Protein AF-A0A1M6HYB7-F1 (afdb_monomer)

Sequence (127 aa):
MKIISILTLLIIFSSFSFQDYLKSEKYISADKLQYITIKNDSVFEYFSYKYYSPYTKKKEWEKDSIKRMCGTYGYWGNGQGTGKYIINNDSLELYFDFKYSQISIDRMQNKKKKVMYFFLPDLEKLE

Structure (mmCIF, N/CA/C/O backbone):
data_AF-A0A1M6HYB7-F1
#
_entry.id   AF-A0A1M6HYB7-F1
#
loop_
_atom_site.group_PDB
_atom_site.id
_atom_site.type_symbol
_atom_site.label_atom_id
_atom_site.label_alt_id
_atom_site.label_comp_id
_atom_site.label_asym_id
_atom_site.label_entity_id
_atom_site.label_seq_id
_atom_site.pdbx_PDB_ins_code
_atom_site.Cartn_x
_atom_site.Cartn_y
_atom_site.Cartn_z
_atom_site.occupancy
_atom_site.B_iso_or_equiv
_atom_site.auth_seq_id
_atom_site.auth_comp_id
_atom_site.auth_asym_id
_atom_site.auth_atom_id
_atom_site.pdbx_PDB_model_num
ATOM 1 N N . MET A 1 1 ? -39.963 -34.249 6.599 1.00 50.09 1 MET A N 1
ATOM 2 C CA . MET A 1 1 ? -39.212 -32.997 6.867 1.00 50.09 1 MET A CA 1
ATOM 3 C C . MET A 1 1 ? -37.709 -33.257 7.074 1.00 50.09 1 MET A C 1
ATOM 5 O O . MET A 1 1 ? -37.156 -32.850 8.082 1.00 50.09 1 MET A O 1
ATOM 9 N N . LYS A 1 2 ? -37.022 -33.942 6.144 1.00 48.88 2 LYS A N 1
ATOM 10 C CA . LYS A 1 2 ? -35.559 -34.173 6.234 1.00 48.88 2 LYS A CA 1
ATOM 11 C C . LYS A 1 2 ? -34.752 -33.359 5.214 1.00 48.88 2 LYS A C 1
ATOM 13 O O . LYS A 1 2 ? -33.603 -33.036 5.471 1.00 48.88 2 LYS A O 1
ATOM 18 N N . ILE A 1 3 ? -35.379 -32.959 4.105 1.00 53.16 3 ILE A N 1
ATOM 19 C CA . ILE A 1 3 ? -34.727 -32.234 3.000 1.00 53.16 3 ILE A CA 1
ATOM 20 C C . ILE A 1 3 ? -34.407 -30.780 3.389 1.00 53.16 3 ILE A C 1
ATOM 22 O O . ILE A 1 3 ? -33.339 -30.273 3.062 1.00 53.16 3 ILE A O 1
ATOM 26 N N . ILE A 1 4 ? -35.281 -30.138 4.175 1.00 54.12 4 ILE A N 1
ATOM 27 C CA . ILE A 1 4 ? -35.095 -28.748 4.632 1.00 54.12 4 ILE A CA 1
ATOM 28 C C . ILE A 1 4 ? -33.856 -28.614 5.534 1.00 54.12 4 ILE A C 1
ATOM 30 O O . ILE A 1 4 ? -33.167 -27.605 5.473 1.00 54.12 4 ILE A O 1
ATOM 34 N N . SER A 1 5 ? -33.522 -29.656 6.305 1.00 53.44 5 SER A N 1
ATOM 35 C CA . SER A 1 5 ? -32.372 -29.640 7.217 1.00 53.44 5 SER A CA 1
ATOM 36 C C . SER A 1 5 ? -31.019 -29.791 6.511 1.00 53.44 5 SER A C 1
ATOM 38 O O . SER A 1 5 ? -29.994 -29.463 7.097 1.00 53.44 5 SER A O 1
ATOM 40 N N . ILE A 1 6 ? -31.003 -30.302 5.274 1.00 56.50 6 ILE A N 1
ATOM 41 C CA . ILE A 1 6 ? -29.778 -30.463 4.473 1.00 56.50 6 ILE A CA 1
ATOM 42 C C . ILE A 1 6 ? -29.487 -29.168 3.704 1.00 56.50 6 ILE A C 1
ATOM 44 O O . ILE A 1 6 ? -28.332 -28.762 3.591 1.00 56.50 6 ILE A O 1
ATOM 48 N N . LEU A 1 7 ? -30.535 -28.480 3.232 1.00 53.75 7 LEU A N 1
ATOM 49 C CA . LEU A 1 7 ? -30.393 -27.222 2.496 1.00 53.75 7 LEU A CA 1
ATOM 50 C C . LEU A 1 7 ? -29.876 -26.079 3.387 1.00 53.75 7 LEU A C 1
ATOM 52 O O . LEU A 1 7 ? -29.065 -25.276 2.940 1.00 53.75 7 LEU A O 1
ATOM 56 N N . THR A 1 8 ? -30.294 -26.027 4.656 1.00 55.12 8 THR A N 1
ATOM 57 C CA . THR A 1 8 ? -29.789 -25.034 5.618 1.00 55.12 8 THR A CA 1
ATOM 58 C C . THR A 1 8 ? -28.338 -25.287 6.019 1.00 55.12 8 THR A C 1
ATOM 60 O O . THR A 1 8 ? -27.596 -24.331 6.219 1.00 55.12 8 THR A O 1
ATOM 63 N N . LEU A 1 9 ? -27.900 -26.550 6.076 1.00 52.31 9 LEU A N 1
ATOM 64 C CA . LEU A 1 9 ? -26.512 -26.891 6.395 1.00 52.31 9 LEU A CA 1
ATOM 65 C C . LEU A 1 9 ? -25.548 -26.471 5.269 1.00 52.31 9 LEU A C 1
ATOM 67 O O . LEU A 1 9 ? -24.461 -25.978 5.547 1.00 52.31 9 LEU A O 1
ATOM 71 N N . LEU A 1 10 ? -25.967 -26.591 4.004 1.00 52.19 10 LEU A N 1
ATOM 72 C CA . LEU A 1 10 ? -25.163 -26.215 2.832 1.00 52.19 10 LEU A CA 1
ATOM 73 C C . LEU A 1 10 ? -24.911 -24.702 2.722 1.00 52.19 10 LEU A C 1
ATOM 75 O O . LEU A 1 10 ? -23.826 -24.294 2.317 1.00 52.19 10 LEU A O 1
ATOM 79 N N . ILE A 1 11 ? -25.872 -23.870 3.134 1.00 54.12 11 ILE A N 1
ATOM 80 C CA . ILE A 1 11 ? -25.732 -22.404 3.079 1.00 54.12 11 ILE A CA 1
ATOM 81 C C . ILE A 1 11 ? -24.733 -21.907 4.139 1.00 54.12 11 ILE A C 1
ATOM 83 O O . ILE A 1 11 ? -23.965 -20.984 3.875 1.00 54.12 11 ILE A O 1
ATOM 87 N N . ILE A 1 12 ? -24.664 -22.562 5.304 1.00 51.62 12 ILE A N 1
ATOM 88 C CA . ILE A 1 12 ? -23.734 -22.188 6.386 1.00 51.62 12 ILE A CA 1
ATOM 89 C C . ILE A 1 12 ? -22.275 -22.502 6.005 1.00 51.62 12 ILE A C 1
ATOM 91 O O . ILE A 1 12 ? -21.370 -21.753 6.368 1.00 51.62 12 ILE A O 1
ATOM 95 N N . PHE A 1 13 ? -22.034 -23.556 5.215 1.00 51.38 13 PHE A N 1
ATOM 96 C CA . PHE A 1 13 ? -20.685 -23.888 4.738 1.00 51.38 13 PHE A CA 1
ATOM 97 C C . PHE A 1 13 ? -20.185 -22.980 3.607 1.00 51.38 13 PHE A C 1
ATOM 99 O O . PHE A 1 13 ? -18.978 -22.834 3.461 1.00 51.38 13 PHE A O 1
ATOM 106 N N . SER A 1 14 ? -21.070 -22.318 2.851 1.00 50.56 14 SER A N 1
ATOM 107 C CA . SER A 1 14 ? -20.651 -21.342 1.828 1.00 50.56 14 SER A CA 1
ATOM 108 C C . SER A 1 14 ? -20.187 -19.989 2.387 1.00 50.56 14 SER A C 1
ATOM 110 O O . S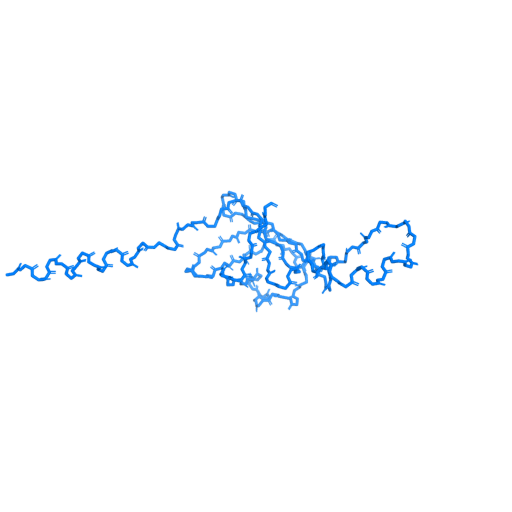ER A 1 14 ? -19.712 -19.150 1.629 1.00 50.56 14 SER A O 1
ATOM 112 N N . SER A 1 15 ? -20.308 -19.764 3.701 1.00 46.69 15 SER A N 1
ATOM 113 C CA . SER A 1 15 ? -19.825 -18.544 4.373 1.00 46.69 15 SER A CA 1
ATOM 114 C C . SER A 1 15 ? -18.436 -18.697 5.013 1.00 46.69 15 SER A C 1
ATOM 116 O O . SER A 1 15 ? -17.901 -17.736 5.556 1.00 46.69 15 SER A O 1
ATOM 118 N N . PHE A 1 16 ? -17.839 -19.886 4.927 1.00 47.50 16 PHE A N 1
ATOM 119 C CA . PHE A 1 16 ? -16.416 -20.147 5.162 1.00 47.50 16 PHE A CA 1
ATOM 120 C C . PHE A 1 16 ? -15.758 -20.187 3.767 1.00 47.50 16 PHE A C 1
ATOM 122 O O . PHE A 1 16 ? -16.189 -20.965 2.929 1.00 47.50 16 PHE A O 1
ATOM 129 N N . SER A 1 17 ? -14.767 -19.398 3.357 1.00 47.03 17 SER A N 1
ATOM 130 C CA . SER A 1 17 ? -13.696 -18.738 4.090 1.00 47.03 17 SER A CA 1
ATOM 131 C C . SER A 1 17 ? -13.071 -17.691 3.157 1.00 47.03 17 SER A C 1
ATOM 133 O O . SER A 1 17 ? -12.394 -18.053 2.200 1.00 47.03 17 SER A O 1
ATOM 135 N N . PHE A 1 18 ? -13.271 -16.401 3.412 1.00 45.34 18 PHE A N 1
ATOM 136 C CA . PHE A 1 18 ? -12.373 -15.357 2.878 1.00 45.34 18 PHE A CA 1
ATOM 137 C C . PHE A 1 18 ? -11.815 -14.467 3.990 1.00 45.34 18 PHE A C 1
ATOM 139 O O . PHE A 1 18 ? -11.262 -13.397 3.764 1.00 45.34 18 PHE A O 1
ATOM 146 N N . GLN A 1 19 ? -11.956 -14.944 5.224 1.00 46.50 19 GLN A N 1
ATOM 147 C CA . GLN A 1 19 ? -11.533 -14.266 6.436 1.00 46.50 19 GLN A CA 1
ATOM 148 C C . GLN A 1 19 ? -10.222 -14.862 6.961 1.00 46.50 19 GLN A C 1
ATOM 150 O O . GLN A 1 19 ? -9.988 -14.924 8.165 1.00 46.50 19 GLN A O 1
ATOM 155 N N . ASP A 1 20 ? -9.345 -15.278 6.043 1.00 51.28 20 ASP A N 1
ATOM 156 C CA . ASP A 1 20 ? -7.913 -15.276 6.315 1.00 51.28 20 ASP A CA 1
ATOM 157 C C . ASP A 1 20 ? -7.499 -13.807 6.343 1.00 51.28 20 ASP A C 1
ATOM 159 O O . ASP A 1 20 ? -7.148 -13.202 5.332 1.00 51.28 20 ASP A O 1
ATOM 163 N N . TYR A 1 21 ? -7.662 -13.207 7.523 1.00 62.53 21 TYR A N 1
ATOM 164 C CA . TYR A 1 21 ? -7.276 -11.834 7.796 1.00 62.53 21 TYR A CA 1
ATOM 165 C C . TYR A 1 21 ? -5.882 -11.583 7.239 1.00 62.53 21 TYR A C 1
ATOM 167 O O . TYR A 1 21 ? -4.940 -12.331 7.517 1.00 62.53 21 TYR A O 1
ATOM 175 N N . LEU A 1 22 ? -5.778 -10.520 6.451 1.00 72.31 22 LEU A N 1
ATOM 176 C CA . LEU A 1 22 ? -4.539 -10.038 5.877 1.00 72.31 22 LEU A CA 1
ATOM 177 C C . LEU A 1 22 ? -3.462 -10.003 6.968 1.00 72.31 22 LEU A C 1
ATOM 179 O O . LEU A 1 22 ? -3.560 -9.256 7.944 1.00 72.31 22 LEU A O 1
ATOM 183 N N . LYS A 1 23 ? -2.482 -10.900 6.854 1.00 83.75 23 LYS A N 1
ATOM 184 C CA . LYS A 1 23 ? -1.468 -11.108 7.888 1.00 83.75 23 LYS A CA 1
ATOM 185 C C . LYS A 1 23 ? -0.557 -9.892 7.975 1.00 83.75 23 LYS A C 1
ATOM 187 O O . LYS A 1 23 ? -0.401 -9.161 6.993 1.00 83.75 23 LYS A O 1
ATOM 192 N N . SER A 1 24 ? 0.059 -9.711 9.145 1.00 88.12 24 SER A N 1
ATOM 193 C CA . SER A 1 24 ? 1.079 -8.686 9.387 1.00 88.12 24 SER A CA 1
ATOM 194 C C . SER A 1 24 ? 2.338 -8.970 8.563 1.00 88.12 24 SER A C 1
ATOM 196 O O . SER A 1 24 ? 3.323 -9.509 9.066 1.00 88.12 24 SER A O 1
ATOM 198 N N . GLU A 1 25 ? 2.276 -8.658 7.277 1.00 92.06 25 GLU A N 1
ATOM 199 C CA . GLU A 1 25 ? 3.239 -9.041 6.254 1.00 92.06 25 GLU A CA 1
ATOM 200 C C . GLU A 1 25 ? 3.324 -7.947 5.186 1.00 92.06 25 GLU A C 1
ATOM 202 O O . GLU A 1 25 ? 2.622 -6.932 5.234 1.00 92.06 25 GLU A O 1
ATOM 207 N N . LYS A 1 26 ? 4.220 -8.135 4.218 1.00 93.94 26 LYS A N 1
ATOM 208 C CA . LYS A 1 26 ? 4.414 -7.201 3.118 1.00 93.94 26 LYS A CA 1
ATOM 209 C C . LYS A 1 26 ? 3.694 -7.697 1.872 1.00 93.94 26 LYS A C 1
ATOM 211 O O . LYS A 1 26 ? 3.844 -8.845 1.471 1.00 93.94 26 LYS A O 1
ATOM 216 N N . TYR A 1 27 ? 2.974 -6.794 1.234 1.00 94.38 27 TYR A N 1
ATOM 217 C CA . TYR A 1 27 ? 2.228 -7.028 0.011 1.00 94.38 27 TYR A CA 1
ATOM 218 C C . TYR A 1 27 ? 2.744 -6.109 -1.082 1.00 94.38 27 TYR A C 1
ATOM 220 O O . TYR A 1 27 ? 3.250 -5.011 -0.816 1.00 94.38 27 TYR A O 1
ATOM 228 N N . ILE A 1 28 ? 2.614 -6.563 -2.318 1.00 94.62 28 ILE A N 1
ATOM 229 C CA . ILE A 1 28 ? 2.978 -5.824 -3.511 1.00 94.62 28 ILE A CA 1
ATO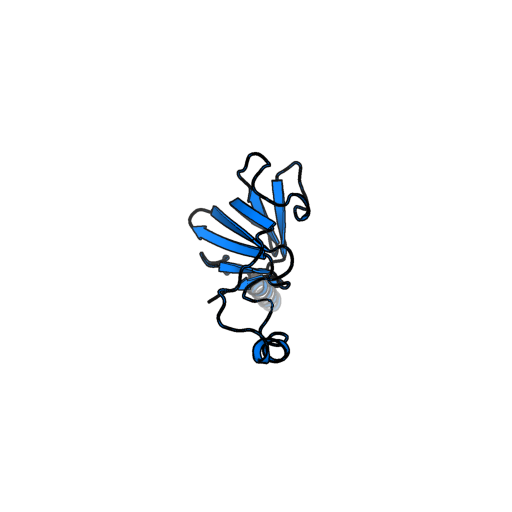M 230 C C . ILE A 1 28 ? 1.816 -5.849 -4.498 1.00 94.62 28 ILE A C 1
ATOM 232 O O . ILE A 1 28 ? 1.175 -6.869 -4.718 1.00 94.62 28 ILE A O 1
ATOM 236 N N . SER A 1 29 ? 1.536 -4.694 -5.080 1.00 93.25 29 SER A N 1
ATOM 237 C CA . SER A 1 29 ? 0.591 -4.565 -6.196 1.00 93.25 29 SER A CA 1
ATOM 238 C C . SER A 1 29 ? 1.048 -5.346 -7.434 1.00 93.25 29 SER A C 1
ATOM 240 O O . SER A 1 29 ? 2.248 -5.520 -7.652 1.00 93.25 29 SER A O 1
ATOM 242 N N . ALA A 1 30 ? 0.098 -5.742 -8.285 1.00 90.88 30 ALA A N 1
ATOM 243 C CA . ALA A 1 30 ? 0.354 -6.467 -9.534 1.00 90.88 30 ALA A CA 1
ATOM 244 C C . ALA A 1 30 ? 1.352 -5.771 -10.488 1.00 90.88 30 ALA A C 1
ATOM 246 O O . ALA A 1 30 ? 2.138 -6.437 -11.163 1.00 90.88 30 ALA A O 1
ATOM 247 N N . ASP A 1 31 ? 1.374 -4.430 -10.527 1.00 90.44 31 ASP A N 1
ATOM 248 C CA . ASP A 1 31 ? 2.351 -3.656 -11.319 1.00 90.44 31 ASP A CA 1
ATOM 249 C C . ASP A 1 31 ? 3.764 -3.652 -10.704 1.00 90.44 31 ASP A C 1
ATOM 251 O O . ASP A 1 31 ? 4.730 -3.199 -11.321 1.00 90.44 31 ASP A O 1
ATOM 255 N N . LYS A 1 32 ? 3.888 -4.184 -9.486 1.00 91.62 32 LYS A N 1
ATOM 256 C CA . LYS A 1 32 ? 5.098 -4.286 -8.674 1.00 91.62 32 LYS A CA 1
ATOM 257 C C . LYS A 1 32 ? 5.702 -2.946 -8.279 1.00 91.62 32 LYS A C 1
ATOM 259 O O . LYS A 1 32 ? 6.876 -2.886 -7.917 1.00 91.62 32 LYS A O 1
ATOM 264 N N . LEU A 1 33 ? 4.934 -1.862 -8.320 1.00 90.88 33 LEU A N 1
ATOM 265 C CA . LEU A 1 33 ? 5.407 -0.515 -8.007 1.00 90.88 33 LEU A CA 1
ATOM 266 C C . LEU A 1 33 ? 4.949 -0.017 -6.645 1.00 90.88 33 LEU A C 1
ATOM 268 O O . LEU A 1 33 ? 5.525 0.955 -6.163 1.00 90.88 33 LEU A O 1
ATOM 272 N N . GLN A 1 34 ? 3.944 -0.636 -6.031 1.00 92.50 34 GLN A N 1
ATOM 273 C CA . GLN A 1 34 ? 3.386 -0.214 -4.744 1.00 92.50 34 GLN A CA 1
ATOM 274 C C . GLN A 1 34 ? 3.490 -1.345 -3.732 1.00 92.50 34 GLN A C 1
ATOM 276 O O . GLN A 1 34 ? 3.134 -2.483 -4.036 1.00 92.50 34 GLN A O 1
ATOM 281 N N . TYR A 1 35 ? 3.975 -1.000 -2.545 1.00 93.12 35 TYR A N 1
ATOM 282 C CA . TYR A 1 35 ? 4.275 -1.908 -1.453 1.00 93.12 35 TYR A CA 1
ATOM 283 C C . TYR A 1 35 ? 3.506 -1.466 -0.228 1.00 93.12 35 TYR A C 1
ATOM 285 O O . TYR A 1 35 ? 3.539 -0.289 0.135 1.00 93.12 35 TYR A O 1
ATOM 293 N N . ILE A 1 36 ? 2.856 -2.425 0.411 1.00 94.00 36 ILE A N 1
ATOM 294 C CA . ILE A 1 36 ? 2.042 -2.201 1.593 1.00 94.00 36 ILE A CA 1
ATOM 295 C C . ILE A 1 36 ? 2.530 -3.187 2.643 1.00 94.00 36 ILE A C 1
ATOM 297 O O . ILE A 1 36 ? 2.376 -4.393 2.487 1.00 94.00 36 ILE A O 1
ATOM 301 N N . THR A 1 37 ? 3.151 -2.689 3.700 1.00 94.44 37 THR A N 1
ATOM 302 C CA . THR A 1 37 ? 3.469 -3.493 4.875 1.00 94.44 37 THR A CA 1
ATOM 303 C C . THR A 1 37 ? 2.333 -3.339 5.860 1.00 94.44 37 THR A C 1
ATOM 305 O O . THR A 1 37 ? 2.062 -2.238 6.340 1.00 94.44 37 THR A O 1
ATOM 308 N N . ILE A 1 38 ? 1.678 -4.441 6.176 1.00 93.31 38 ILE A N 1
ATOM 309 C CA . ILE A 1 38 ? 0.589 -4.478 7.137 1.00 93.31 38 ILE A CA 1
ATOM 310 C C . ILE A 1 38 ? 1.191 -4.872 8.470 1.00 93.31 38 ILE A C 1
ATOM 312 O O . ILE A 1 38 ? 1.996 -5.796 8.562 1.00 93.31 38 ILE A O 1
ATOM 316 N N . LYS A 1 39 ? 0.853 -4.102 9.495 1.00 90.31 39 LYS A N 1
ATOM 317 C CA . LYS A 1 39 ? 1.310 -4.305 10.862 1.00 90.31 39 LYS A CA 1
ATOM 318 C C . LYS A 1 39 ? 0.124 -4.690 11.733 1.00 90.31 39 LYS A C 1
ATOM 320 O O . LYS A 1 39 ? -1.041 -4.535 11.353 1.00 90.31 39 LYS A O 1
ATOM 325 N N . ASN A 1 40 ? 0.441 -5.141 12.938 1.00 84.38 40 ASN A N 1
ATOM 326 C CA . ASN A 1 40 ? -0.545 -5.305 13.997 1.00 84.38 40 ASN A CA 1
ATOM 327 C C . ASN A 1 40 ? -1.273 -3.971 14.289 1.00 84.38 40 ASN A C 1
ATOM 329 O O . ASN A 1 40 ? -0.830 -2.890 13.889 1.00 84.38 40 ASN A O 1
ATOM 333 N N . ASP A 1 41 ? -2.420 -4.055 14.965 1.00 85.38 41 ASP A N 1
ATOM 334 C CA . ASP A 1 41 ? -3.220 -2.899 15.411 1.00 85.38 41 ASP A CA 1
ATOM 335 C C . ASP A 1 41 ? -3.790 -2.020 14.285 1.00 85.38 41 ASP A C 1
ATOM 337 O O . ASP A 1 41 ? -3.986 -0.803 14.432 1.00 85.38 41 ASP A O 1
ATOM 341 N N . SER A 1 42 ? -4.091 -2.648 13.146 1.00 87.12 42 SER A N 1
ATOM 342 C CA . SER A 1 42 ? -4.672 -1.998 11.963 1.00 87.12 42 SER A CA 1
ATOM 343 C C . SER A 1 42 ? -3.803 -0.865 11.399 1.00 87.12 42 SER A C 1
ATOM 345 O O . SER A 1 42 ? -4.324 0.125 10.887 1.00 87.12 42 SER A O 1
ATOM 347 N N . VAL A 1 43 ? -2.476 -0.967 11.536 1.00 92.50 43 VAL A N 1
ATOM 348 C CA . VAL A 1 43 ? -1.506 0.016 11.025 1.00 92.50 43 VAL A CA 1
ATOM 349 C C . VAL A 1 43 ? -0.875 -0.486 9.731 1.00 92.50 43 VAL A C 1
ATOM 351 O O . VAL A 1 43 ? -0.651 -1.684 9.571 1.00 92.50 43 VAL A O 1
ATOM 354 N N . PHE A 1 44 ? -0.539 0.427 8.821 1.00 92.62 44 PHE A N 1
ATOM 355 C CA . PHE A 1 44 ? 0.240 0.096 7.629 1.00 92.62 44 PHE A CA 1
ATOM 356 C C . PHE A 1 44 ? 1.440 1.029 7.428 1.00 92.62 44 PHE A C 1
ATOM 358 O O . PHE A 1 44 ? 1.466 2.166 7.908 1.00 92.62 44 PHE A O 1
ATOM 365 N N . GLU A 1 45 ? 2.409 0.546 6.655 1.00 92.38 45 GLU A N 1
ATOM 366 C CA . GLU A 1 45 ? 3.403 1.355 5.955 1.00 92.38 45 GLU A CA 1
ATOM 367 C C . GLU A 1 45 ? 3.244 1.160 4.454 1.00 92.38 45 GLU A C 1
ATOM 369 O O . GLU A 1 45 ? 2.965 0.066 3.976 1.00 92.38 45 GLU A O 1
ATOM 374 N N . TYR A 1 46 ? 3.429 2.231 3.702 1.00 91.69 46 TYR A N 1
ATOM 375 C CA . TYR A 1 46 ? 3.281 2.261 2.262 1.00 91.69 46 TYR A CA 1
ATOM 376 C C . TYR A 1 46 ? 4.527 2.854 1.634 1.00 91.69 46 TYR A C 1
ATOM 378 O O . TYR A 1 46 ? 5.047 3.870 2.100 1.00 91.69 46 TYR A O 1
ATOM 386 N N . PHE A 1 47 ? 4.961 2.253 0.535 1.00 89.44 47 PHE A N 1
ATOM 387 C CA . PHE A 1 47 ? 6.027 2.773 -0.300 1.00 89.44 47 PHE A CA 1
ATOM 388 C C . PHE A 1 47 ? 5.694 2.539 -1.772 1.00 89.44 47 PHE A C 1
ATOM 390 O O . PHE A 1 47 ? 5.139 1.506 -2.136 1.00 89.44 47 PHE A O 1
ATOM 397 N N . SER A 1 48 ? 6.069 3.472 -2.643 1.00 89.31 48 SER A N 1
ATOM 398 C CA . SER A 1 48 ? 5.886 3.311 -4.085 1.00 89.31 48 SER A CA 1
ATOM 399 C C . SER A 1 48 ? 7.071 3.791 -4.905 1.00 89.31 48 SER A C 1
ATOM 401 O O . SER A 1 48 ? 7.791 4.700 -4.498 1.00 89.31 48 SER A O 1
ATOM 403 N N . TYR A 1 49 ? 7.231 3.214 -6.095 1.00 87.25 49 TYR A N 1
ATOM 404 C CA . TYR A 1 49 ? 8.206 3.617 -7.106 1.00 87.25 49 TYR A CA 1
ATOM 405 C C . TYR A 1 49 ? 7.532 4.268 -8.312 1.00 87.25 49 TYR A C 1
ATOM 407 O O . TYR A 1 49 ? 6.385 3.968 -8.650 1.00 87.25 49 TYR A O 1
ATOM 415 N N . LYS A 1 50 ? 8.262 5.161 -8.989 1.00 81.31 50 LYS A N 1
ATOM 416 C CA . LYS A 1 50 ? 7.705 5.952 -10.095 1.00 81.31 50 LYS A CA 1
ATOM 417 C C . LYS A 1 50 ? 7.528 5.130 -11.370 1.00 81.31 50 LYS A C 1
ATOM 419 O O . LYS A 1 50 ? 6.461 5.179 -11.972 1.00 81.31 50 LYS A O 1
ATOM 424 N N . TYR A 1 51 ? 8.557 4.366 -11.738 1.00 81.62 51 TYR A N 1
ATOM 425 C CA . TYR A 1 51 ? 8.615 3.630 -13.009 1.00 81.62 51 TYR A CA 1
ATOM 426 C C . TYR A 1 51 ? 9.065 2.180 -12.850 1.00 81.62 51 TYR A C 1
ATOM 428 O O . TYR A 1 51 ? 8.525 1.298 -13.505 1.00 81.62 51 TYR A O 1
ATOM 436 N N . TYR A 1 52 ? 10.056 1.939 -11.989 1.00 82.75 52 TYR A N 1
ATOM 437 C CA . TYR A 1 52 ? 10.674 0.630 -11.813 1.00 82.75 52 TYR A CA 1
ATOM 438 C C . TYR A 1 52 ? 10.961 0.375 -10.342 1.00 82.75 52 TYR A C 1
ATOM 440 O O . TYR A 1 52 ? 11.353 1.286 -9.611 1.00 82.75 52 TYR A O 1
ATOM 448 N N . SER A 1 53 ? 10.811 -0.881 -9.947 1.00 85.94 53 SER A N 1
ATOM 449 C CA . SER A 1 53 ? 11.115 -1.404 -8.620 1.00 85.94 53 SER A CA 1
ATOM 450 C C . SER A 1 53 ? 12.057 -2.611 -8.712 1.00 85.94 53 SER A C 1
ATOM 452 O O . SER A 1 53 ? 12.209 -3.186 -9.799 1.00 85.94 53 SER A O 1
ATOM 454 N N . PRO A 1 54 ? 12.617 -3.075 -7.581 1.00 84.56 54 PRO A N 1
ATOM 455 C CA . PRO A 1 54 ? 13.404 -4.309 -7.543 1.00 84.56 54 PRO A CA 1
ATOM 456 C C . PRO A 1 54 ? 12.663 -5.556 -8.055 1.00 84.56 54 PRO A C 1
ATOM 458 O O . PRO A 1 54 ? 13.299 -6.541 -8.407 1.00 84.56 54 PRO A O 1
ATOM 461 N N . TYR A 1 55 ? 11.327 -5.519 -8.115 1.00 84.88 55 TYR A N 1
ATOM 462 C CA . TYR A 1 55 ? 10.484 -6.665 -8.463 1.00 84.88 55 TYR A CA 1
ATOM 463 C C . TYR A 1 55 ? 9.884 -6.561 -9.873 1.00 84.88 55 TYR A C 1
ATOM 465 O O . TYR A 1 55 ? 9.408 -7.559 -10.412 1.00 84.88 55 TYR A O 1
ATOM 473 N N . THR A 1 56 ? 9.940 -5.384 -10.510 1.00 81.62 56 THR A N 1
ATOM 474 C CA . THR A 1 56 ? 9.473 -5.203 -11.899 1.00 81.62 56 THR A CA 1
ATOM 475 C C . THR A 1 56 ? 10.354 -5.875 -12.949 1.00 81.62 56 THR A C 1
ATOM 477 O O . THR A 1 56 ? 9.889 -6.127 -14.058 1.00 81.62 56 THR A O 1
ATOM 480 N N . LYS A 1 57 ? 11.624 -6.175 -12.652 1.00 67.25 57 LYS A N 1
ATOM 481 C CA . LYS A 1 57 ? 12.564 -6.618 -13.682 1.00 67.25 57 LYS A CA 1
ATOM 482 C C . LYS A 1 57 ? 13.457 -7.755 -13.191 1.00 67.25 57 LYS A C 1
ATOM 484 O O . LYS A 1 57 ? 14.222 -7.629 -12.254 1.00 67.25 57 LYS A O 1
ATOM 489 N N . LYS A 1 58 ? 13.374 -8.883 -13.891 1.00 56.97 58 LYS A N 1
ATOM 490 C CA . LYS A 1 58 ? 14.466 -9.866 -13.992 1.00 56.97 58 LYS A CA 1
ATOM 491 C C . LYS A 1 58 ? 14.817 -10.153 -15.462 1.00 56.97 58 LYS A C 1
ATOM 493 O O . LYS A 1 58 ? 15.950 -10.493 -15.752 1.00 56.97 58 LYS A O 1
ATOM 498 N N . LYS A 1 59 ? 13.880 -9.943 -16.405 1.00 52.66 59 LYS A N 1
ATOM 499 C CA . LYS A 1 59 ? 14.015 -10.358 -17.819 1.00 52.66 59 LYS A CA 1
ATOM 500 C C . LYS A 1 59 ? 14.526 -9.294 -18.801 1.00 52.66 59 LYS A C 1
ATOM 502 O O . LYS A 1 59 ? 15.167 -9.654 -19.778 1.00 52.66 59 LYS A O 1
ATOM 507 N N . GLU A 1 60 ? 14.302 -8.001 -18.566 1.00 53.12 60 GLU A N 1
ATOM 508 C CA . GLU A 1 60 ? 14.882 -6.949 -19.431 1.00 53.12 60 GLU A CA 1
ATOM 509 C C . GLU A 1 60 ? 16.361 -6.673 -19.118 1.00 53.12 60 GLU A C 1
ATOM 511 O O . GLU A 1 60 ? 17.078 -6.096 -19.928 1.00 53.12 60 GLU A O 1
ATOM 516 N N . TRP A 1 61 ? 16.831 -7.107 -17.946 1.00 53.69 61 TRP A N 1
ATOM 517 C CA . TRP A 1 61 ? 18.143 -6.759 -17.406 1.00 53.69 61 TRP A CA 1
ATOM 518 C C . TRP A 1 61 ? 19.295 -7.637 -17.897 1.00 53.69 61 TRP A C 1
ATOM 520 O O . TRP A 1 61 ? 20.409 -7.134 -17.974 1.00 53.69 61 TRP A O 1
ATOM 530 N N . GLU A 1 62 ? 19.053 -8.887 -18.304 1.00 52.38 62 GLU A N 1
ATOM 531 C CA . GLU A 1 62 ? 20.100 -9.750 -18.887 1.00 52.38 62 GLU A CA 1
ATOM 532 C C . GLU A 1 62 ? 20.607 -9.245 -20.247 1.00 52.38 62 GLU A C 1
ATOM 534 O O . GLU A 1 62 ? 21.762 -9.470 -20.599 1.00 52.38 62 GLU A O 1
ATOM 539 N N . LYS A 1 63 ? 19.775 -8.523 -21.011 1.00 53.44 63 LYS A N 1
ATOM 540 C CA . LYS A 1 63 ? 20.186 -7.965 -22.310 1.00 53.44 63 LYS A CA 1
ATOM 541 C C . LYS A 1 63 ? 21.081 -6.729 -22.181 1.00 53.44 63 LYS A C 1
ATOM 543 O O . LYS A 1 63 ? 21.955 -6.536 -23.024 1.00 53.44 63 LYS A O 1
ATOM 548 N N . ASP A 1 64 ? 20.900 -5.931 -21.128 1.00 51.62 64 ASP A N 1
ATOM 549 C CA . ASP A 1 64 ? 21.644 -4.680 -20.920 1.00 51.62 64 ASP A CA 1
ATOM 550 C C . ASP A 1 64 ? 22.838 -4.828 -19.955 1.00 51.62 64 ASP A C 1
ATOM 552 O O . ASP A 1 64 ? 23.783 -4.035 -20.017 1.00 51.62 64 ASP A O 1
ATOM 556 N N . SER A 1 65 ? 22.838 -5.848 -19.085 1.00 47.50 65 SER A N 1
ATOM 557 C CA . SER A 1 65 ? 23.872 -6.068 -18.058 1.00 47.50 65 SER A CA 1
ATOM 558 C C . SER A 1 65 ? 25.230 -6.499 -18.611 1.00 47.50 65 SER A C 1
ATOM 560 O O . SER A 1 65 ? 26.243 -6.275 -17.954 1.00 47.50 65 SER A O 1
ATOM 562 N N . ILE A 1 66 ? 25.295 -7.017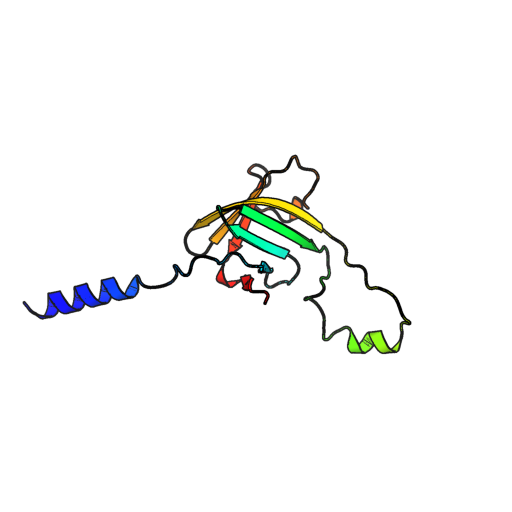 -19.843 1.00 50.50 66 ILE A N 1
ATOM 563 C CA . ILE A 1 66 ? 26.573 -7.315 -20.515 1.00 50.50 66 ILE A CA 1
ATOM 564 C C . ILE A 1 66 ? 27.389 -6.023 -20.756 1.00 50.50 66 ILE A C 1
ATOM 566 O O . ILE A 1 66 ? 28.600 -6.084 -20.948 1.00 50.50 66 ILE A O 1
ATOM 570 N N . LYS A 1 67 ? 26.764 -4.832 -20.714 1.00 51.66 67 LYS A N 1
ATOM 571 C CA . LYS A 1 67 ? 27.411 -3.564 -21.097 1.00 51.66 67 LYS A CA 1
ATOM 572 C C . LYS A 1 67 ? 27.739 -2.579 -19.971 1.00 51.66 67 LYS A C 1
ATOM 574 O O . LYS A 1 67 ? 28.373 -1.571 -20.279 1.00 51.66 67 LYS A O 1
ATOM 579 N N . ARG A 1 68 ? 27.339 -2.775 -18.706 1.00 52.16 68 ARG A N 1
ATOM 580 C CA . ARG A 1 68 ? 27.548 -1.739 -17.667 1.00 52.16 68 ARG A CA 1
ATOM 581 C C . ARG A 1 68 ? 28.206 -2.273 -16.393 1.00 52.16 68 ARG A C 1
ATOM 583 O O . ARG A 1 68 ? 27.631 -3.061 -15.655 1.00 52.16 68 ARG A O 1
ATOM 590 N N . MET A 1 69 ? 29.432 -1.788 -16.190 1.00 44.44 69 MET A N 1
ATOM 591 C CA . MET A 1 69 ? 30.320 -1.950 -15.037 1.00 44.44 69 MET A CA 1
ATOM 592 C C . MET A 1 69 ? 29.648 -1.702 -13.678 1.00 44.44 69 MET A C 1
ATOM 594 O O . MET A 1 69 ? 28.734 -0.889 -13.565 1.00 44.44 69 MET A O 1
ATOM 598 N N . CYS A 1 70 ? 30.200 -2.373 -12.659 1.00 56.22 70 CYS A N 1
ATOM 599 C CA . CYS A 1 70 ? 29.950 -2.265 -11.219 1.00 56.22 70 CYS A CA 1
ATOM 600 C C . CYS A 1 70 ? 29.382 -0.910 -10.758 1.00 56.22 70 CYS A C 1
ATOM 602 O O . CYS A 1 70 ? 30.126 0.035 -10.503 1.00 56.22 70 CYS A O 1
ATOM 604 N N . GLY A 1 71 ? 28.064 -0.840 -10.594 1.00 54.03 71 GLY A N 1
ATOM 605 C CA . GLY A 1 71 ? 27.370 0.286 -9.980 1.00 54.03 71 GLY A CA 1
ATOM 606 C C . GLY A 1 71 ? 26.179 -0.202 -9.162 1.00 54.03 71 GLY A C 1
ATOM 607 O O . GLY A 1 71 ? 25.525 -1.179 -9.527 1.00 54.03 71 GLY A O 1
ATOM 608 N N . THR A 1 72 ? 25.901 0.466 -8.043 1.00 59.56 72 THR A N 1
ATOM 609 C CA . THR A 1 72 ? 24.697 0.221 -7.240 1.00 59.56 72 THR A CA 1
ATOM 610 C C . THR A 1 72 ? 23.483 0.786 -7.974 1.00 59.56 72 THR A C 1
ATOM 612 O O . THR A 1 72 ? 23.456 1.964 -8.330 1.00 59.56 72 THR A O 1
ATOM 615 N N . TYR A 1 73 ? 22.468 -0.045 -8.205 1.00 66.00 73 TYR A N 1
ATOM 616 C CA . TYR A 1 73 ? 21.241 0.374 -8.879 1.00 66.00 73 TYR A CA 1
ATOM 617 C C . TYR A 1 73 ? 20.376 1.241 -7.956 1.00 66.00 73 TYR A C 1
ATOM 619 O O . TYR A 1 73 ? 20.003 0.820 -6.862 1.00 66.00 73 TYR A O 1
ATOM 627 N N . GLY A 1 74 ? 20.041 2.449 -8.412 1.00 66.44 74 GLY A N 1
ATOM 628 C CA . GLY A 1 74 ? 19.111 3.346 -7.727 1.00 66.44 74 GLY A CA 1
ATOM 629 C C . GLY A 1 74 ? 17.681 3.193 -8.245 1.00 66.44 74 GLY A C 1
ATOM 630 O O . GLY A 1 74 ? 17.458 3.134 -9.455 1.00 66.44 74 GLY A O 1
ATOM 631 N N . TYR A 1 75 ? 16.704 3.187 -7.337 1.00 77.38 75 TYR A N 1
ATOM 632 C CA . TYR A 1 75 ? 15.277 3.190 -7.663 1.00 77.38 75 TYR A CA 1
ATOM 633 C C . TYR A 1 75 ? 14.638 4.503 -7.214 1.00 77.38 75 TYR A C 1
ATOM 635 O O . TYR A 1 75 ? 14.880 4.974 -6.103 1.00 77.38 75 TYR A O 1
ATOM 643 N N . TRP A 1 76 ? 13.794 5.086 -8.063 1.00 75.25 76 TRP A N 1
ATOM 644 C CA . TRP A 1 76 ? 13.157 6.372 -7.781 1.00 75.25 76 TRP A CA 1
ATOM 645 C C . TRP A 1 76 ? 11.841 6.171 -7.033 1.00 75.25 76 TRP A C 1
ATOM 647 O O . TRP A 1 76 ? 10.862 5.677 -7.605 1.00 75.25 76 TRP A O 1
ATOM 657 N N . GLY A 1 77 ? 11.825 6.569 -5.761 1.00 75.69 77 GLY A N 1
ATOM 658 C CA . GLY A 1 77 ? 10.615 6.609 -4.946 1.00 75.69 77 GLY A CA 1
ATOM 659 C C . GLY A 1 77 ? 9.597 7.613 -5.491 1.00 75.69 77 GLY A C 1
ATOM 660 O O . GLY A 1 77 ? 9.954 8.684 -5.978 1.00 75.69 77 GLY A O 1
ATOM 661 N N . ASN A 1 78 ? 8.322 7.247 -5.416 1.00 77.00 78 ASN A N 1
ATOM 662 C CA . ASN A 1 78 ? 7.178 8.067 -5.809 1.00 77.00 78 ASN A CA 1
ATOM 663 C C . ASN A 1 78 ? 6.327 8.487 -4.6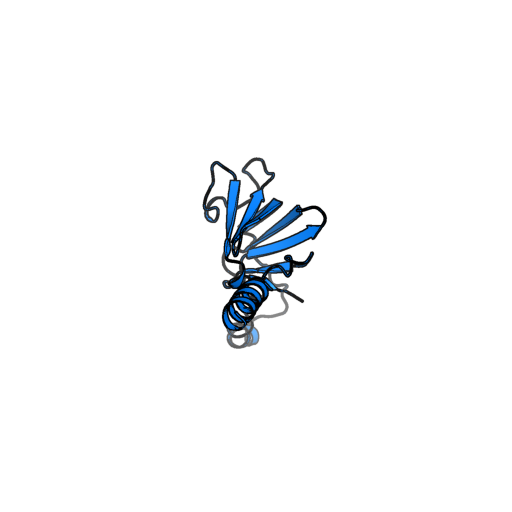02 1.00 77.00 78 ASN A C 1
ATOM 665 O O . ASN A 1 78 ? 5.527 9.409 -4.697 1.00 77.00 78 ASN A O 1
ATOM 669 N N . GLY A 1 79 ? 6.487 7.845 -3.449 1.00 79.94 79 GLY A N 1
ATOM 670 C CA . GLY A 1 79 ? 5.785 8.245 -2.236 1.00 79.94 79 GLY A CA 1
ATOM 671 C C . GLY A 1 79 ? 5.916 7.223 -1.124 1.00 79.94 79 GLY A C 1
ATOM 672 O O . GLY A 1 79 ? 6.035 6.030 -1.403 1.00 79.94 79 GLY A O 1
ATOM 673 N N . GLN A 1 80 ? 5.858 7.705 0.114 1.00 86.31 80 GLN A N 1
ATOM 674 C CA . GLN A 1 80 ? 5.901 6.898 1.326 1.00 86.31 80 GLN A CA 1
ATOM 675 C C . GLN A 1 80 ? 4.910 7.440 2.355 1.00 86.31 80 GLN A C 1
ATOM 677 O O . GLN A 1 80 ? 4.782 8.650 2.524 1.00 86.31 80 GLN A O 1
ATOM 682 N N . GLY A 1 81 ? 4.234 6.558 3.082 1.00 87.75 81 GLY A N 1
ATOM 683 C CA . GLY A 1 81 ? 3.377 6.990 4.177 1.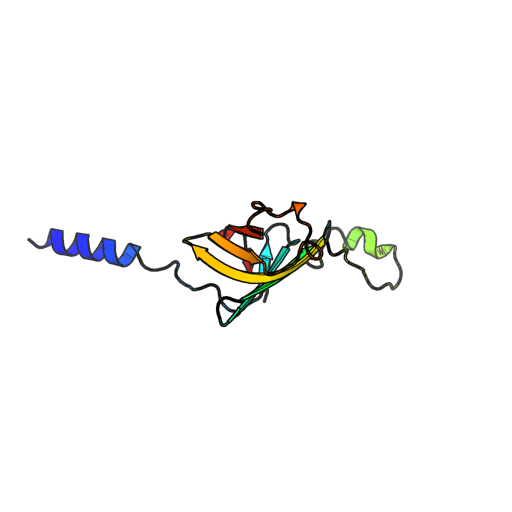00 87.75 81 GLY A CA 1
ATOM 684 C C . GLY A 1 81 ? 2.970 5.871 5.106 1.00 87.75 81 GLY A C 1
ATOM 685 O O . GLY A 1 81 ? 3.284 4.707 4.883 1.00 87.75 81 GLY A O 1
ATOM 686 N N . THR A 1 82 ? 2.260 6.248 6.154 1.00 90.69 82 THR A N 1
ATOM 687 C CA . THR A 1 82 ? 1.710 5.339 7.153 1.00 90.69 82 THR A CA 1
ATOM 688 C C . THR A 1 82 ? 0.287 5.761 7.482 1.00 90.69 82 THR A C 1
ATOM 690 O O . THR A 1 82 ? -0.175 6.828 7.062 1.00 90.69 82 THR A O 1
ATOM 693 N N . GLY A 1 83 ? -0.425 4.920 8.219 1.00 92.00 83 GLY A N 1
ATOM 694 C CA . GLY A 1 83 ? -1.754 5.256 8.699 1.00 92.00 83 GLY A CA 1
ATOM 695 C C . GLY A 1 83 ? -2.506 4.041 9.206 1.00 92.00 83 GLY A C 1
ATOM 696 O O . GLY A 1 83 ? -1.902 3.070 9.670 1.00 92.00 83 GLY A O 1
ATOM 697 N N . LYS A 1 84 ? -3.832 4.111 9.111 1.00 93.88 84 LYS A N 1
ATOM 698 C CA . LYS A 1 84 ? -4.739 3.029 9.492 1.00 93.88 84 LYS A CA 1
ATOM 699 C C . LYS A 1 84 ? -5.347 2.377 8.264 1.00 93.88 84 LYS A C 1
ATOM 701 O O . LYS A 1 84 ? -5.516 3.034 7.243 1.00 93.88 84 LYS A O 1
ATOM 706 N N . TYR A 1 85 ? -5.685 1.100 8.356 1.00 92.94 85 TYR A N 1
ATOM 707 C CA . TYR A 1 85 ? -6.383 0.415 7.276 1.00 92.94 85 TYR A CA 1
ATOM 708 C C . TYR A 1 85 ? -7.691 -0.209 7.743 1.00 92.94 85 TYR A C 1
ATOM 710 O O . TYR A 1 85 ? -7.878 -0.489 8.926 1.00 92.94 85 TYR A O 1
ATOM 718 N N . ILE A 1 86 ? -8.587 -0.416 6.784 1.00 92.25 86 ILE A N 1
ATOM 719 C CA . ILE A 1 86 ? -9.825 -1.174 6.951 1.00 92.25 86 ILE A CA 1
ATOM 720 C C . ILE A 1 86 ? -9.884 -2.202 5.822 1.00 92.25 86 ILE A C 1
ATOM 722 O O . ILE A 1 86 ? -9.472 -1.915 4.697 1.00 92.25 86 ILE A O 1
ATOM 726 N N . ILE A 1 87 ? -10.381 -3.398 6.132 1.00 88.81 87 ILE A N 1
ATOM 727 C CA . ILE A 1 87 ? -10.674 -4.432 5.140 1.00 88.81 87 ILE A CA 1
ATOM 728 C C . ILE A 1 87 ? -12.186 -4.564 5.047 1.00 88.81 87 ILE A C 1
ATOM 730 O O . ILE A 1 87 ? -12.843 -4.860 6.044 1.00 88.81 87 ILE A O 1
ATOM 734 N N . ASN A 1 88 ? -12.714 -4.351 3.848 1.00 85.38 88 ASN A N 1
ATOM 735 C CA . ASN A 1 88 ? -14.131 -4.474 3.544 1.00 85.38 88 ASN A CA 1
ATOM 736 C C . ASN A 1 88 ? -14.285 -5.440 2.371 1.00 85.38 88 ASN A C 1
ATOM 738 O O . ASN A 1 88 ? -13.973 -5.078 1.235 1.00 85.38 88 ASN A O 1
ATOM 742 N N . ASN A 1 89 ? -14.781 -6.649 2.641 1.00 84.44 89 ASN A N 1
ATOM 743 C CA . ASN A 1 89 ? -14.868 -7.737 1.663 1.00 84.44 89 ASN A CA 1
ATOM 744 C C . ASN A 1 89 ? -13.499 -7.968 0.989 1.00 84.44 89 ASN A C 1
ATOM 746 O O . ASN A 1 89 ? -12.539 -8.328 1.664 1.00 84.44 89 ASN A O 1
ATOM 750 N N . ASP A 1 90 ? -13.401 -7.663 -0.305 1.00 89.69 90 ASP A N 1
ATOM 751 C CA . ASP A 1 90 ? -12.205 -7.850 -1.130 1.00 89.69 90 ASP A CA 1
ATOM 752 C C . ASP A 1 90 ? -11.395 -6.557 -1.318 1.00 89.69 90 ASP A C 1
ATOM 754 O O . ASP A 1 90 ? -10.542 -6.473 -2.199 1.00 89.69 90 ASP A O 1
ATOM 758 N N . SER A 1 91 ? -11.674 -5.514 -0.533 1.00 90.81 91 SER A N 1
ATOM 759 C CA . SER A 1 91 ? -11.007 -4.214 -0.627 1.00 90.81 91 SER A CA 1
ATOM 760 C C . SER A 1 91 ? -10.181 -3.917 0.618 1.00 90.81 91 SER A C 1
ATOM 762 O O . SER A 1 91 ? -10.691 -3.940 1.740 1.00 90.81 91 SER A O 1
ATOM 764 N N . LEU A 1 92 ? -8.921 -3.540 0.401 1.00 93.12 92 LEU A N 1
ATOM 765 C CA . LEU A 1 92 ? -8.060 -2.906 1.391 1.00 93.12 92 LEU A CA 1
ATOM 766 C C . LEU A 1 92 ? -8.109 -1.389 1.211 1.00 93.12 92 LEU A C 1
ATOM 768 O O . LEU A 1 92 ? -7.691 -0.847 0.186 1.00 93.12 92 LEU A O 1
ATOM 772 N N . GLU A 1 93 ? -8.591 -0.703 2.239 1.00 93.50 93 GLU A N 1
ATOM 773 C CA . GLU A 1 93 ? -8.659 0.751 2.294 1.00 93.50 93 GLU A CA 1
ATOM 774 C C . GLU A 1 93 ? -7.549 1.290 3.194 1.00 93.50 93 GLU A C 1
ATOM 776 O O . GLU A 1 93 ? -7.515 0.998 4.388 1.00 93.50 93 GLU A O 1
ATOM 781 N N . LEU A 1 94 ? -6.653 2.103 2.637 1.00 93.12 94 LEU A N 1
ATOM 782 C CA . LEU A 1 94 ? -5.558 2.737 3.366 1.00 93.12 94 LEU A CA 1
ATOM 783 C C . LEU A 1 94 ? -5.903 4.193 3.677 1.00 93.12 94 LEU A C 1
ATOM 785 O O . LEU A 1 94 ? -5.989 5.022 2.771 1.00 93.12 94 LEU A O 1
ATOM 789 N N . TYR A 1 95 ? -6.057 4.509 4.959 1.00 92.06 95 TYR A N 1
ATOM 790 C CA . TYR A 1 95 ? -6.316 5.844 5.493 1.00 92.06 95 TYR A CA 1
ATOM 791 C C . TYR A 1 95 ? -5.012 6.446 5.993 1.00 92.06 95 TYR A C 1
ATOM 793 O O . TYR A 1 95 ? -4.509 6.094 7.061 1.00 92.06 95 TYR A O 1
ATOM 801 N N . PHE A 1 96 ? -4.444 7.350 5.209 1.00 89.31 96 PHE A N 1
ATOM 802 C CA . PHE A 1 96 ? -3.108 7.851 5.471 1.00 89.31 96 PHE A CA 1
ATOM 803 C C . PHE A 1 96 ? -3.055 9.004 6.482 1.00 89.31 96 PHE A C 1
ATOM 805 O O . PHE A 1 96 ? -3.828 9.962 6.402 1.00 89.31 96 PHE A O 1
ATOM 812 N N . ASP A 1 97 ? -2.042 8.971 7.348 1.00 85.62 97 ASP A N 1
ATOM 813 C CA . ASP A 1 97 ? -1.782 9.965 8.392 1.00 85.62 97 ASP A CA 1
ATOM 814 C C . ASP A 1 97 ? -0.615 10.906 8.028 1.00 85.62 97 ASP A C 1
ATOM 816 O O . ASP A 1 97 ? 0.435 10.917 8.664 1.00 85.62 97 ASP A O 1
ATOM 820 N N . PHE A 1 98 ? -0.756 11.695 6.954 1.00 73.19 98 PHE A N 1
ATOM 821 C CA . PHE A 1 98 ? 0.258 12.705 6.597 1.00 73.19 98 PHE A CA 1
ATOM 822 C C . PHE A 1 98 ? -0.319 14.091 6.299 1.00 73.19 98 PHE A C 1
ATOM 824 O O . PHE A 1 98 ? -1.468 14.271 5.875 1.00 73.19 98 PHE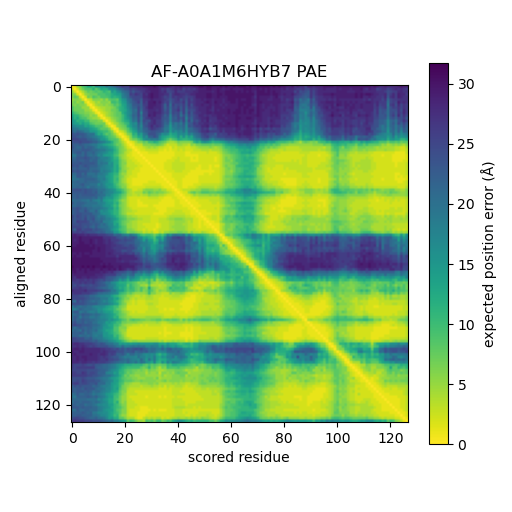 A O 1
ATOM 831 N N . LYS A 1 99 ? 0.534 15.109 6.460 1.00 60.34 99 LYS A N 1
ATOM 832 C CA . LYS A 1 99 ? 0.312 16.492 6.012 1.00 60.34 99 LYS A CA 1
ATOM 833 C C . LYS A 1 99 ? 0.818 16.669 4.572 1.00 60.34 99 LYS A C 1
ATOM 835 O O . LYS A 1 99 ? 1.904 17.181 4.392 1.00 60.34 99 LYS A O 1
ATOM 840 N N . TYR A 1 100 ? 0.057 16.216 3.571 1.00 54.22 100 TYR A N 1
ATOM 841 C CA . TYR A 1 100 ? 0.205 16.383 2.100 1.00 54.22 100 TYR A CA 1
ATOM 842 C C . TYR A 1 100 ? 1.584 16.212 1.390 1.00 54.22 100 TYR A C 1
ATOM 844 O O . TYR A 1 100 ? 1.580 16.007 0.182 1.00 54.22 100 TYR A O 1
ATOM 852 N N . SER A 1 101 ? 2.744 16.226 2.056 1.00 48.81 101 SER A N 1
ATOM 853 C CA . SER A 1 101 ? 4.069 16.388 1.432 1.00 48.81 101 SER A CA 1
ATOM 854 C C . SER A 1 101 ? 4.866 15.100 1.172 1.00 48.81 101 SER A C 1
ATOM 856 O O . SER A 1 101 ? 5.982 15.188 0.671 1.00 48.81 101 SER A O 1
ATOM 858 N N . GLN A 1 102 ? 4.343 13.912 1.503 1.00 57.50 102 GLN A N 1
ATOM 859 C CA . GLN A 1 102 ? 5.149 12.674 1.552 1.00 57.50 102 GLN A CA 1
ATOM 860 C C . GLN A 1 102 ? 4.736 11.579 0.551 1.00 57.50 102 GLN A C 1
ATOM 862 O O . GLN A 1 102 ? 5.464 10.604 0.363 1.00 57.50 102 GLN A O 1
ATOM 867 N N . ILE A 1 103 ? 3.612 11.742 -0.156 1.00 59.94 103 ILE A N 1
ATOM 868 C CA . ILE A 1 103 ? 3.089 10.738 -1.098 1.00 59.94 103 ILE A CA 1
ATOM 869 C C . ILE A 1 103 ? 2.760 11.395 -2.428 1.00 59.94 103 ILE A C 1
ATOM 871 O O . ILE A 1 103 ? 2.200 12.488 -2.442 1.00 59.94 103 ILE A O 1
ATOM 875 N N . SER A 1 104 ? 3.047 10.720 -3.547 1.00 61.50 104 S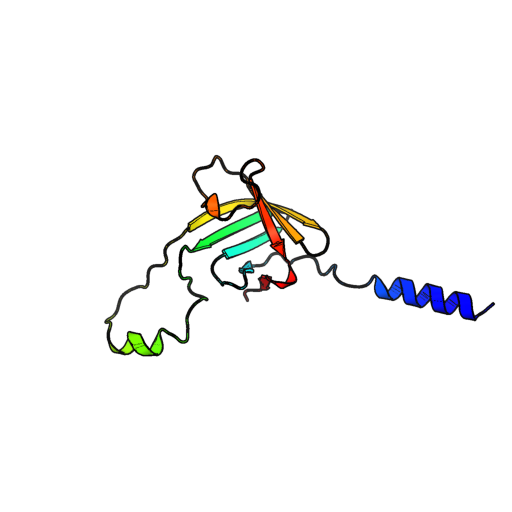ER A N 1
ATOM 876 C CA . SER A 1 104 ? 2.445 11.062 -4.839 1.00 61.50 10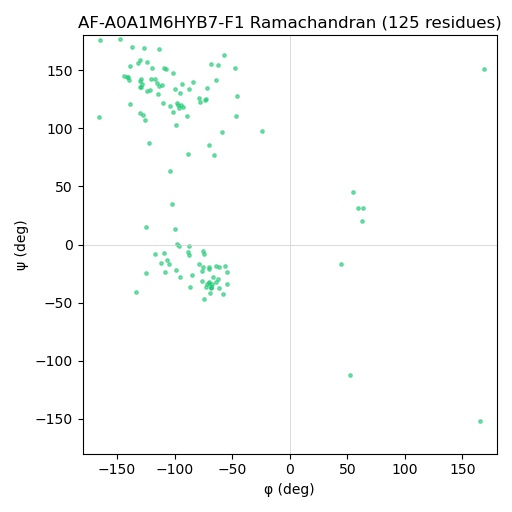4 SER A CA 1
ATOM 877 C C . SER A 1 104 ? 0.926 10.951 -4.722 1.00 61.50 104 SER A C 1
ATOM 879 O O . SER A 1 104 ? 0.329 9.877 -4.825 1.00 61.50 104 SER A O 1
ATOM 881 N N . ILE A 1 105 ? 0.306 12.109 -4.492 1.00 63.06 105 ILE A N 1
ATOM 882 C CA . ILE A 1 105 ? -1.141 12.313 -4.439 1.00 63.06 105 ILE A CA 1
ATOM 883 C C . ILE A 1 105 ? -1.797 11.805 -5.737 1.00 63.06 105 ILE A C 1
ATOM 885 O O . ILE A 1 105 ? -2.973 11.454 -5.736 1.00 63.06 105 ILE A O 1
ATOM 889 N N . ASP A 1 106 ? -1.046 11.725 -6.838 1.00 68.69 106 ASP A N 1
ATOM 890 C CA . ASP A 1 106 ? -1.540 11.316 -8.154 1.00 68.69 106 ASP A CA 1
ATOM 891 C C . ASP A 1 106 ? -2.080 9.889 -8.193 1.00 68.69 106 ASP A C 1
ATOM 893 O O . ASP A 1 106 ? -3.001 9.626 -8.960 1.00 68.69 106 ASP A O 1
ATOM 897 N N . ARG A 1 107 ? -1.566 8.982 -7.352 1.00 69.88 107 ARG A N 1
ATOM 898 C CA . ARG A 1 107 ? -2.070 7.600 -7.284 1.00 69.88 107 ARG A CA 1
ATOM 899 C C . ARG A 1 107 ? -3.246 7.423 -6.322 1.00 69.88 107 ARG A C 1
ATOM 901 O O . ARG A 1 107 ? -3.859 6.363 -6.313 1.00 69.88 107 ARG A O 1
ATOM 908 N N . MET A 1 108 ? -3.580 8.434 -5.516 1.00 78.12 108 MET A N 1
ATOM 909 C CA . MET A 1 108 ? -4.713 8.348 -4.594 1.00 78.12 108 MET A CA 1
ATOM 910 C C . MET A 1 108 ? -6.035 8.560 -5.316 1.00 78.12 108 MET A C 1
ATOM 912 O O . MET A 1 108 ? -6.265 9.611 -5.917 1.00 78.12 108 MET A O 1
ATOM 916 N N . GLN A 1 109 ? -6.952 7.610 -5.144 1.00 85.00 109 GLN A N 1
ATOM 917 C CA . GLN A 1 109 ? -8.310 7.734 -5.658 1.00 85.00 109 GLN A CA 1
ATOM 918 C C . GLN A 1 109 ? -9.093 8.826 -4.910 1.00 85.00 109 GLN A C 1
ATOM 920 O O . GLN A 1 109 ? -9.840 9.577 -5.534 1.00 85.00 109 GLN A O 1
ATOM 925 N N . ASN A 1 110 ? -8.902 8.980 -3.589 1.00 82.81 110 ASN A N 1
ATOM 926 C CA . ASN A 1 110 ? -9.563 10.032 -2.810 1.00 82.81 110 ASN A CA 1
ATOM 927 C C . ASN A 1 110 ? -8.564 10.951 -2.099 1.00 82.81 110 ASN A C 1
ATOM 929 O O . ASN A 1 110 ? -8.246 10.784 -0.921 1.00 82.81 110 ASN A O 1
ATOM 933 N N . LYS A 1 111 ? -8.131 11.992 -2.814 1.00 81.94 111 LYS A N 1
ATOM 934 C CA . LYS A 1 111 ? -7.165 12.993 -2.334 1.00 81.94 111 LYS A CA 1
ATOM 935 C C . LYS A 1 111 ? -7.664 13.771 -1.108 1.00 81.94 111 LYS A C 1
ATOM 937 O O . LYS A 1 111 ? -6.885 14.049 -0.203 1.00 81.94 111 LYS A O 1
ATOM 942 N N . LYS A 1 112 ? -8.965 14.096 -1.054 1.00 80.44 112 LYS A N 1
ATOM 943 C CA . LYS A 1 112 ? -9.569 14.883 0.040 1.00 80.44 112 LYS A CA 1
ATOM 944 C C . LYS A 1 112 ? -9.609 14.097 1.348 1.00 80.44 112 LYS A C 1
ATOM 946 O O . LYS A 1 112 ? -9.339 14.660 2.404 1.00 80.44 112 LYS A O 1
ATOM 951 N N . LYS A 1 113 ? -9.952 12.808 1.272 1.00 83.12 113 LYS A N 1
ATOM 952 C CA . LYS A 1 113 ? -9.977 11.909 2.435 1.00 83.12 113 LYS A CA 1
ATOM 953 C C . LYS A 1 113 ? -8.629 11.231 2.703 1.00 83.12 113 LYS A C 1
ATOM 955 O O . LYS A 1 113 ? -8.502 10.580 3.730 1.00 83.12 113 LYS A O 1
ATOM 960 N N . LYS A 1 114 ? -7.643 11.401 1.811 1.00 87.12 114 LYS A N 1
ATOM 961 C CA . LYS A 1 114 ? -6.328 10.739 1.857 1.00 87.12 114 LYS A CA 1
ATOM 962 C C . LYS A 1 114 ? -6.467 9.216 1.927 1.00 87.12 114 LYS A C 1
ATOM 964 O O . LYS A 1 114 ? -5.819 8.565 2.742 1.00 87.12 114 LYS A O 1
ATOM 969 N N . VAL A 1 115 ? -7.355 8.680 1.088 1.00 89.25 115 VAL A N 1
ATOM 970 C CA . VAL A 1 115 ? -7.646 7.244 1.024 1.00 89.25 115 VAL A CA 1
ATOM 971 C C . VAL A 1 115 ? -7.143 6.664 -0.286 1.00 89.25 115 VAL A C 1
ATOM 973 O O . VAL A 1 115 ? -7.335 7.263 -1.354 1.00 89.25 115 VAL A O 1
ATOM 976 N N . MET A 1 116 ? -6.528 5.489 -0.182 1.00 91.00 116 MET A N 1
ATOM 977 C CA . MET A 1 116 ? -6.169 4.643 -1.313 1.00 91.00 116 MET A CA 1
ATOM 978 C C . MET A 1 116 ? -6.851 3.284 -1.192 1.00 91.00 116 MET A C 1
ATOM 980 O O . MET A 1 116 ? -6.974 2.752 -0.091 1.00 91.00 116 MET A O 1
ATOM 984 N N . TYR A 1 117 ? -7.275 2.740 -2.326 1.00 91.88 117 TYR A N 1
ATOM 985 C CA . TYR A 1 117 ? -7.979 1.463 -2.403 1.00 91.88 117 TYR A CA 1
ATOM 986 C C . TYR A 1 117 ? -7.142 0.445 -3.167 1.00 91.88 117 TYR A C 1
ATOM 988 O O . TYR A 1 117 ? -6.570 0.779 -4.209 1.00 91.88 117 TYR A O 1
ATOM 996 N N . PHE A 1 118 ? -7.126 -0.787 -2.669 1.00 92.19 118 PHE A N 1
ATOM 997 C CA . PHE A 1 118 ? -6.547 -1.945 -3.336 1.00 92.19 118 PHE A CA 1
ATOM 998 C C . PHE A 1 118 ? -7.558 -3.080 -3.354 1.00 92.19 118 PHE A C 1
ATOM 1000 O O . PHE A 1 118 ? -8.184 -3.368 -2.336 1.00 92.19 118 PHE A O 1
ATOM 1007 N N . PHE A 1 119 ? -7.682 -3.740 -4.499 1.00 92.25 119 PHE A N 1
ATOM 1008 C CA . PHE A 1 119 ? -8.386 -5.008 -4.578 1.00 92.25 119 PHE A CA 1
ATOM 1009 C C . PHE A 1 119 ? -7.458 -6.100 -4.042 1.00 92.25 119 PHE A C 1
ATOM 1011 O O . PHE A 1 119 ? -6.328 -6.239 -4.505 1.00 92.25 119 PHE A O 1
ATOM 1018 N N . LEU A 1 120 ? -7.902 -6.829 -3.021 1.00 90.56 120 LEU A N 1
ATOM 1019 C CA . LEU A 1 120 ? -7.089 -7.817 -2.315 1.00 90.56 120 LEU A CA 1
ATOM 1020 C C . LEU A 1 120 ? -6.544 -8.919 -3.231 1.00 90.56 120 LEU A C 1
ATOM 1022 O O . LEU A 1 120 ? -5.359 -9.222 -3.108 1.00 90.56 120 LEU A O 1
ATOM 1026 N N . PRO A 1 121 ? -7.325 -9.475 -4.178 1.00 90.19 121 PRO A N 1
ATOM 1027 C CA . PRO A 1 121 ? -6.804 -10.451 -5.136 1.00 90.19 121 PRO A CA 1
ATOM 1028 C C . PRO A 1 121 ? -5.683 -9.935 -6.051 1.00 90.19 121 PRO A C 1
ATOM 1030 O O . PRO A 1 121 ? -4.936 -10.746 -6.589 1.00 90.19 121 PRO A O 1
ATOM 1033 N N . ASP A 1 122 ? -5.533 -8.614 -6.207 1.00 91.62 122 ASP A N 1
ATOM 1034 C CA . ASP A 1 122 ? -4.456 -8.006 -7.006 1.00 91.62 122 ASP A CA 1
ATOM 1035 C C . ASP A 1 122 ? -3.167 -7.782 -6.195 1.00 91.62 122 ASP A C 1
ATOM 1037 O O . ASP A 1 122 ? -2.175 -7.255 -6.718 1.00 91.62 122 ASP A O 1
ATOM 1041 N N . LEU A 1 123 ? -3.180 -8.125 -4.903 1.00 92.31 123 LEU A N 1
ATOM 1042 C CA . LEU A 1 123 ? -2.026 -8.029 -4.023 1.00 92.31 123 LEU A CA 1
ATOM 1043 C C . LEU A 1 123 ? -1.325 -9.382 -3.916 1.00 92.31 123 LEU A C 1
ATOM 1045 O O . LEU A 1 123 ? -1.866 -10.3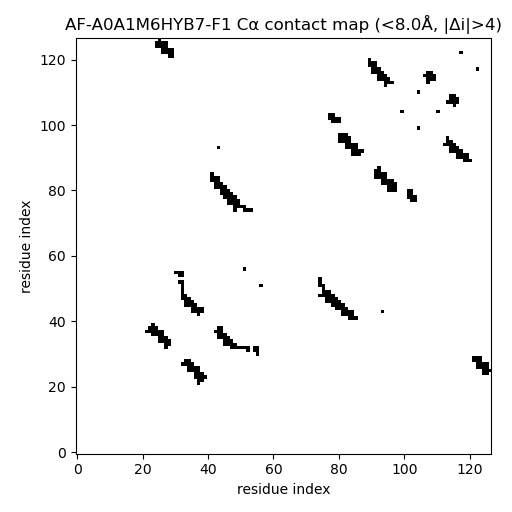62 -3.410 1.00 92.31 123 LEU A O 1
ATOM 1049 N N . GLU A 1 124 ? -0.062 -9.406 -4.323 1.00 92.75 124 GLU A N 1
ATOM 1050 C CA . GLU A 1 124 ? 0.829 -10.533 -4.091 1.00 92.75 124 GLU A CA 1
ATOM 1051 C C . GLU A 1 124 ? 1.505 -10.362 -2.726 1.00 92.75 124 GLU A C 1
ATOM 1053 O O . GLU A 1 124 ? 2.017 -9.291 -2.387 1.00 92.75 124 GLU A O 1
ATOM 1058 N N . LYS A 1 125 ? 1.541 -11.424 -1.926 1.00 92.00 125 LYS A N 1
ATOM 1059 C CA . LYS A 1 125 ? 2.353 -11.454 -0.709 1.00 92.00 125 LYS A CA 1
ATOM 1060 C C . LYS A 1 125 ? 3.836 -11.562 -1.083 1.00 92.00 125 LYS A C 1
ATOM 1062 O O . LYS A 1 125 ? 4.207 -12.381 -1.920 1.00 92.00 125 LYS A O 1
ATOM 1067 N N . LEU A 1 126 ? 4.683 -10.760 -0.443 1.00 88.12 126 LEU A N 1
ATOM 1068 C CA . LEU A 1 126 ? 6.137 -10.887 -0.516 1.00 88.12 126 LEU A CA 1
ATOM 1069 C C . LEU A 1 126 ? 6.631 -11.735 0.662 1.00 88.12 126 LEU A C 1
ATOM 1071 O O . LEU A 1 126 ? 6.405 -11.364 1.814 1.00 88.12 126 LEU A O 1
ATOM 1075 N N . GLU A 1 127 ? 7.281 -12.860 0.353 1.00 68.19 127 GLU A N 1
ATOM 1076 C CA . GLU A 1 127 ? 8.027 -13.688 1.317 1.00 68.19 127 GLU A CA 1
ATOM 1077 C C . GLU A 1 127 ? 9.349 -13.036 1.746 1.00 68.19 127 GLU A C 1
ATOM 1079 O O . GLU A 1 127 ? 10.001 -12.373 0.898 1.00 68.19 127 GLU A O 1
#

Foldseek 3Di:
DVVVVVVVVVVVVVVDDPPPPDDQAWKAFLQRFKIWGAHPPQKIKIWGFDHDDPPNDDPVCVVCVVPDDDDDDDTHTQFIFMDGWDDDPQKIKGQTDDDPDGHNCVQAPDSPRNIRIDGNVRIDTDD

Radius of gyration: 20.25 Å; Cα contacts (8 Å, |Δi|>4): 190; chains: 1; bounding box: 70×51×38 Å

pLDDT: mean 75.18, std 17.17, range [44.44, 94.62]

Secondary structure (DSSP, 8-state):
--SHHHHHHHHHHTT--S-----SSEEEETTS-EEEEEETTTEEEEEEESS--TTT-SSSHHHHGGG--S-PPP--EEEEEEEEEEEETTEEEEEE---SSSB-GGG-SBTTTTEEEEEGGGEEEE-

Nearest PDB structures (foldseek):
  1k6z-assembly1_B  TM=3.027E-01  e=2.573E+00  Yersinia pestis
  1n5b-assembly3_B  TM=2.945E-01  e=3.829E+00  Yersinia enterocolitica
  1n5b-assembly1_A  TM=3.248E-01  e=3.618E+00  Yersinia enterocolitica
  7eb0-assembly1_A  TM=1.680E-01  e=1.098E+00  Severe acute respiratory syndrome coronavirus 2
  7q3l-assembly1_C  TM=2.499E-01  e=9.498E+00  Homo sapiens

Mean predicted aligned error: 12.12 Å

Organism: NCBI:txid579105

Solvent-accessible surface area (backbone atoms only — not comparable to full-atom values): 7618 Å² total; per-residue (Å²): 136,67,68,67,64,53,58,57,54,55,59,61,57,70,73,61,81,84,76,76,66,85,61,72,43,41,33,28,37,79,81,35,34,40,36,39,36,37,42,73,92,48,30,37,40,39,42,31,32,68,87,53,37,91,74,61,56,76,77,74,50,71,78,56,53,83,76,60,77,99,69,86,86,84,70,53,74,40,28,45,49,39,34,40,51,49,77,55,94,62,34,41,37,40,40,51,71,73,84,82,81,53,46,52,59,86,78,34,82,34,65,91,76,38,30,37,79,40,56,46,90,50,44,44,77,58,131